Protein AF-A0A1G8RR97-F1 (afdb_monomer)

Solvent-accessible surface area (backbone atoms only — not comparable to full-atom values): 6144 Å² total; per-residue (Å²): 139,87,86,83,88,81,84,80,76,84,77,77,82,75,54,69,68,61,60,52,22,52,53,23,40,50,41,17,15,42,26,40,21,46,17,56,51,31,71,76,42,80,93,60,84,76,55,36,67,58,25,41,52,54,12,49,61,24,53,74,59,35,85,70,87,50,68,68,61,33,54,53,45,19,54,56,32,37,55,39,49,51,31,38,74,73,63,37,62,69,34,40,59,50,51,51,54,50,49,55,51,44,55,50,66,72,66,75,117

Secondary structure (DSSP, 8-state):
---------------HHHHHHHHHHHHHHHHHHHHHHHHTSTTSSS-HHHHHHHHHHHHTT-SS--HHHHHHHHHHHHHHHHHHHTT-HHHHHHHHHHHHHHHHHHH--

Organism: NCBI:txid555512

Foldseek 3Di:
DDDDDDPPDPPDCPDPLVVLLLLLLLQLLLLQLLLVVCVVPPDDDDHSVVSNVRSVVSVVSRPDDDVVVSVVSNVVNNVLVVCVVVVNPVSVVVSVVSVVSSVVSVPPD

pLDDT: mean 85.53, std 16.79, range [36.84, 98.5]

Structure (mmCIF, N/CA/C/O backbone):
data_AF-A0A1G8RR97-F1
#
_entry.id   AF-A0A1G8RR97-F1
#
loop_
_atom_site.group_PDB
_atom_site.id
_atom_site.type_symbol
_atom_site.label_atom_id
_atom_site.label_alt_id
_atom_site.label_comp_id
_atom_site.label_asym_id
_atom_site.label_entity_id
_atom_site.label_seq_id
_atom_site.pdbx_PDB_ins_code
_atom_site.Cartn_x
_atom_site.Cartn_y
_atom_site.Cartn_z
_atom_site.occupancy
_atom_site.B_iso_or_equiv
_atom_site.auth_seq_id
_atom_site.auth_comp_id
_atom_site.auth_asym_id
_atom_site.auth_atom_id
_atom_site.pdbx_PDB_model_num
ATOM 1 N N . MET A 1 1 ? 7.416 -28.416 53.823 1.00 36.84 1 MET A N 1
ATOM 2 C CA . MET A 1 1 ? 6.525 -28.393 52.641 1.00 36.84 1 MET A CA 1
ATOM 3 C C . MET A 1 1 ? 6.482 -26.958 52.132 1.00 36.84 1 MET A C 1
ATOM 5 O O . MET A 1 1 ? 6.274 -26.069 52.946 1.00 36.84 1 MET A O 1
ATOM 9 N N . LYS A 1 2 ? 6.823 -26.714 50.862 1.00 47.91 2 LYS A N 1
ATOM 10 C CA . LYS A 1 2 ? 7.075 -25.381 50.280 1.00 47.91 2 LYS A CA 1
ATOM 11 C C . LYS A 1 2 ? 6.370 -25.300 48.916 1.00 47.91 2 LYS A C 1
ATOM 13 O O . LYS A 1 2 ? 6.598 -26.180 48.093 1.00 47.91 2 LYS A O 1
ATOM 18 N N . GLY A 1 3 ? 5.577 -24.244 48.705 1.00 47.84 3 GLY A N 1
ATOM 19 C CA . GLY A 1 3 ? 4.908 -23.864 47.444 1.00 47.84 3 GLY A CA 1
ATOM 20 C C . GLY A 1 3 ? 3.379 -24.030 47.480 1.00 47.84 3 GLY A C 1
ATOM 21 O O . GLY A 1 3 ? 2.917 -24.856 48.267 1.00 47.84 3 GLY A O 1
ATOM 22 N N . PRO A 1 4 ? 2.585 -23.308 46.652 1.00 54.22 4 PRO A N 1
ATOM 23 C CA . PRO A 1 4 ? 2.897 -22.326 45.588 1.00 54.22 4 PRO A CA 1
ATOM 24 C C . PRO A 1 4 ? 2.364 -20.905 45.950 1.00 54.22 4 PRO A 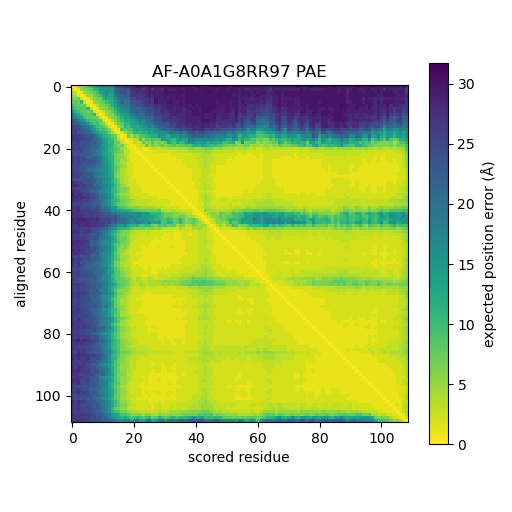C 1
ATOM 26 O O . PRO A 1 4 ? 1.661 -20.742 46.936 1.00 54.22 4 PRO A O 1
ATOM 29 N N . GLY A 1 5 ? 2.734 -19.783 45.327 1.00 53.34 5 GLY A N 1
ATOM 30 C CA . GLY A 1 5 ? 2.743 -19.480 43.896 1.00 53.34 5 GLY A CA 1
ATOM 31 C C . GLY A 1 5 ? 1.426 -18.782 43.527 1.00 53.34 5 GLY A C 1
ATOM 32 O O . GLY A 1 5 ? 0.409 -19.444 43.363 1.00 53.34 5 GLY A O 1
ATOM 33 N N . LEU A 1 6 ? 1.441 -17.450 43.415 1.00 51.12 6 LEU A N 1
ATOM 34 C CA . LEU A 1 6 ? 0.303 -16.670 42.918 1.00 51.12 6 LEU A CA 1
ATOM 35 C C . LEU A 1 6 ? 0.820 -15.500 42.070 1.00 51.12 6 LEU A C 1
ATOM 37 O O . LEU A 1 6 ? 0.799 -14.337 42.458 1.00 51.12 6 LEU A O 1
ATOM 41 N N . CYS A 1 7 ? 1.335 -15.844 40.888 1.00 53.59 7 CYS A N 1
ATOM 42 C CA . CYS A 1 7 ? 1.435 -14.917 39.767 1.00 53.59 7 CYS A CA 1
ATOM 43 C C . CYS A 1 7 ? 0.025 -14.742 39.196 1.00 53.59 7 CYS A C 1
ATOM 45 O O . CYS A 1 7 ? -0.402 -15.509 38.334 1.00 53.59 7 CYS A O 1
ATOM 47 N N . LEU A 1 8 ? -0.721 -13.766 39.716 1.00 56.34 8 LEU A N 1
ATOM 48 C CA . LEU A 1 8 ? -2.003 -13.377 39.143 1.00 56.34 8 LEU A CA 1
ATOM 49 C C . LEU A 1 8 ? -1.721 -12.599 37.847 1.00 56.34 8 LEU A C 1
ATOM 51 O O . LEU A 1 8 ? -1.354 -11.426 37.868 1.00 56.34 8 LEU A O 1
ATOM 55 N N . GLY A 1 9 ? -1.796 -13.310 36.723 1.00 52.28 9 GLY A N 1
ATOM 56 C CA . GLY A 1 9 ? -1.601 -12.766 35.387 1.00 52.28 9 GLY A CA 1
ATOM 57 C C . GLY A 1 9 ? -2.718 -11.797 35.009 1.00 52.28 9 GLY A C 1
ATOM 58 O O . GLY A 1 9 ? -3.873 -12.190 34.863 1.00 52.28 9 GLY A O 1
ATOM 59 N N . LEU A 1 10 ? -2.351 -10.535 34.797 1.00 53.22 10 LEU A N 1
ATOM 60 C CA . LEU A 1 10 ? -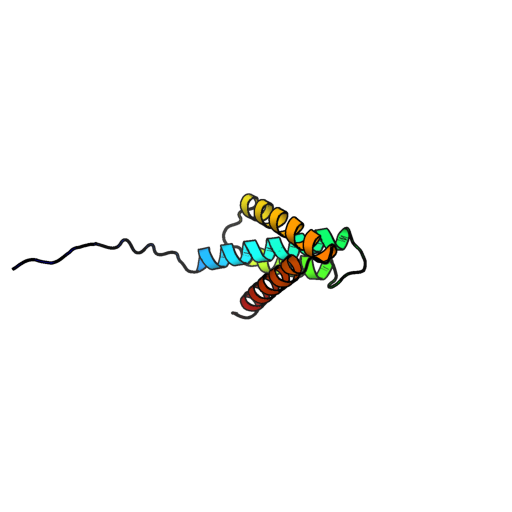3.120 -9.593 33.991 1.00 53.22 10 LEU A CA 1
ATOM 61 C C . LEU A 1 10 ? -2.998 -10.015 32.520 1.00 53.22 10 LEU A C 1
ATOM 63 O O . LEU A 1 10 ? -2.078 -9.605 31.816 1.00 53.22 10 LEU A O 1
ATOM 67 N N . LEU A 1 11 ? -3.910 -10.868 32.059 1.00 54.38 11 LEU A N 1
ATOM 68 C CA . LEU A 1 11 ? -4.123 -11.091 30.632 1.00 54.38 11 LEU A CA 1
ATOM 69 C C . LEU A 1 11 ? -4.873 -9.874 30.081 1.00 54.38 11 LEU A C 1
ATOM 71 O O . LEU A 1 11 ? -6.079 -9.732 30.276 1.00 54.38 11 LEU A O 1
ATOM 75 N N . LEU A 1 12 ? -4.132 -8.969 29.436 1.00 51.38 12 LEU A N 1
ATOM 76 C CA . LEU A 1 12 ? -4.699 -7.876 28.657 1.00 51.38 12 LEU A CA 1
ATOM 77 C C . LEU A 1 12 ? -5.600 -8.457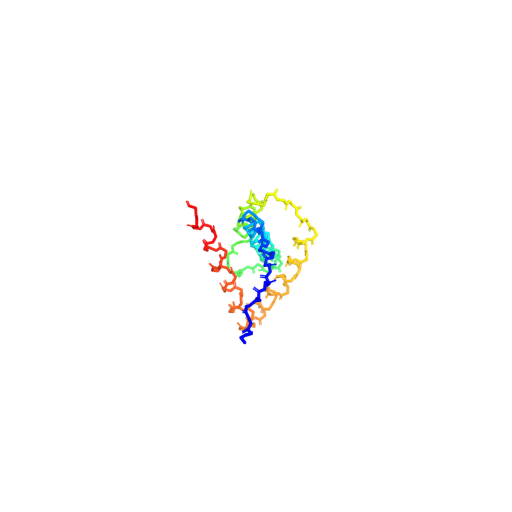 27.562 1.00 51.38 12 LEU A C 1
ATOM 79 O O . LEU A 1 12 ? -5.130 -9.132 26.646 1.00 51.38 12 LEU A O 1
ATOM 83 N N . ALA A 1 13 ? -6.890 -8.146 27.641 1.00 48.84 13 ALA A N 1
ATOM 84 C CA . ALA A 1 13 ? -7.838 -8.336 26.558 1.00 48.84 13 ALA A CA 1
ATOM 85 C C . ALA A 1 13 ? -7.534 -7.327 25.436 1.00 48.84 13 ALA A C 1
ATOM 87 O O . ALA A 1 13 ? -8.163 -6.275 25.336 1.00 48.84 13 ALA A O 1
ATOM 88 N N . ALA A 1 14 ? -6.541 -7.626 24.598 1.00 51.84 14 ALA A N 1
ATOM 89 C CA . ALA A 1 14 ? -6.436 -7.009 23.284 1.00 51.84 14 ALA A CA 1
ATOM 90 C C . ALA A 1 14 ? -7.594 -7.560 22.439 1.00 51.84 14 ALA A C 1
ATOM 92 O O . ALA A 1 14 ? -7.558 -8.703 21.989 1.00 51.84 14 ALA A O 1
ATOM 93 N N . GLY A 1 15 ? -8.673 -6.785 22.316 1.00 49.41 15 GLY A N 1
ATOM 94 C CA . GLY A 1 15 ? -9.813 -7.165 21.487 1.00 49.41 15 GLY A CA 1
ATOM 95 C C . GLY A 1 15 ? -9.397 -7.328 20.016 1.00 49.41 15 GLY A C 1
ATOM 96 O O . GLY A 1 15 ? -8.528 -6.583 19.555 1.00 49.41 15 GLY A O 1
ATOM 97 N N . PRO A 1 16 ? -10.022 -8.256 19.266 1.00 58.69 16 PRO A N 1
ATOM 98 C CA . PRO A 1 16 ? -9.666 -8.544 17.872 1.00 58.69 16 PRO A CA 1
ATOM 99 C C . PRO A 1 16 ? -9.693 -7.297 16.969 1.00 58.69 16 PRO A C 1
ATOM 101 O O . PRO A 1 16 ? -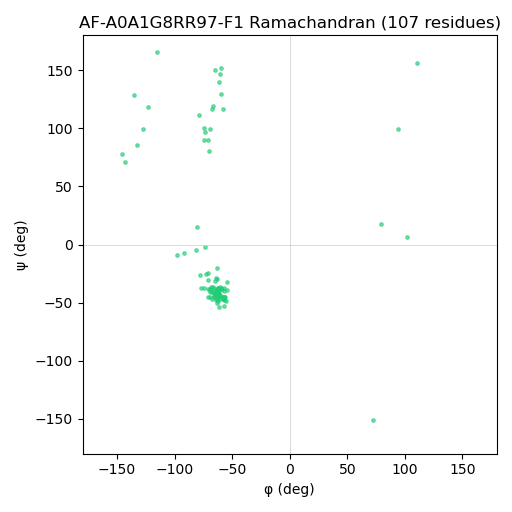8.822 -7.132 16.123 1.00 58.69 16 PRO A O 1
ATO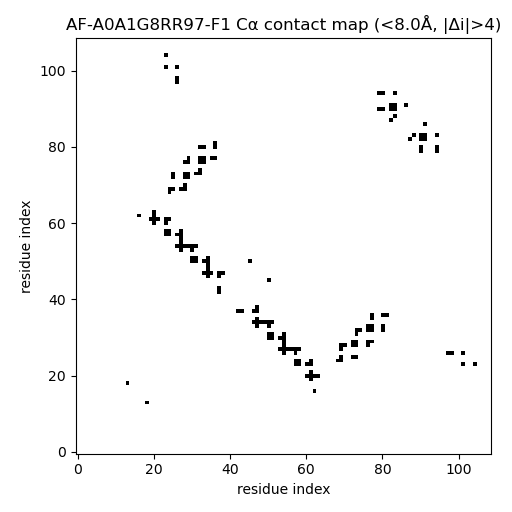M 104 N N . GLY A 1 17 ? -10.586 -6.336 17.239 1.00 59.62 17 GLY A N 1
ATOM 105 C CA . GLY A 1 17 ? -10.729 -5.132 16.411 1.00 59.62 17 GLY A CA 1
ATOM 106 C C . GLY A 1 17 ? -9.506 -4.206 16.358 1.00 59.62 17 GLY A C 1
ATOM 107 O O . GLY A 1 17 ? -9.283 -3.555 15.342 1.00 59.62 17 GLY A O 1
ATOM 108 N N . ALA A 1 18 ? -8.676 -4.148 17.406 1.00 61.81 18 ALA A N 1
ATOM 109 C CA . ALA A 1 18 ? -7.489 -3.283 17.392 1.00 61.81 18 ALA A CA 1
ATOM 110 C C . ALA A 1 18 ? -6.343 -3.884 16.560 1.00 61.81 18 ALA A C 1
ATOM 112 O O . ALA A 1 18 ? -5.638 -3.157 15.863 1.00 61.81 18 ALA A O 1
ATOM 113 N N . ALA A 1 19 ? -6.179 -5.209 16.612 1.00 68.12 19 ALA A N 1
ATOM 114 C CA . ALA A 1 19 ? -5.175 -5.921 15.825 1.00 68.12 19 ALA A CA 1
ATOM 115 C C . ALA A 1 19 ? -5.521 -5.904 14.328 1.00 68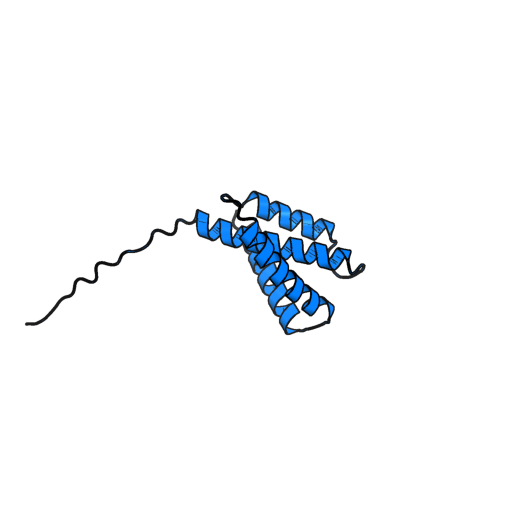.12 19 ALA A C 1
ATOM 117 O O . ALA A 1 19 ? -4.641 -5.687 13.494 1.00 68.12 19 ALA A O 1
ATOM 118 N N . ASP A 1 20 ? -6.806 -6.054 13.999 1.00 81.31 20 ASP A N 1
ATOM 119 C CA . ASP A 1 20 ? -7.286 -6.000 12.618 1.00 81.31 20 ASP A CA 1
ATOM 120 C C . ASP A 1 20 ? -7.177 -4.582 12.039 1.00 81.31 20 ASP A C 1
ATOM 122 O O . ASP A 1 20 ? -6.749 -4.410 10.896 1.00 81.31 20 ASP A O 1
ATOM 126 N N . SER A 1 21 ? -7.459 -3.549 12.845 1.00 86.12 21 SER A N 1
ATOM 127 C CA . SER A 1 21 ? -7.305 -2.150 12.427 1.00 86.12 21 SER A CA 1
ATOM 128 C C . SER A 1 21 ? -5.838 -1.757 12.196 1.00 86.12 21 SER A C 1
ATOM 130 O O . SER A 1 21 ? -5.558 -1.016 11.254 1.00 86.12 21 SER A O 1
ATOM 132 N N . ASP A 1 22 ? -4.891 -2.249 13.007 1.00 91.06 22 ASP A N 1
ATOM 133 C CA . ASP A 1 22 ? -3.452 -2.031 12.775 1.00 91.06 22 ASP A CA 1
ATOM 134 C C . ASP A 1 22 ? -2.988 -2.718 11.482 1.00 91.06 22 ASP A C 1
ATOM 136 O O . ASP A 1 22 ? -2.328 -2.110 10.636 1.00 91.06 22 ASP A O 1
ATOM 140 N N . ALA A 1 23 ? -3.401 -3.971 11.270 1.00 93.31 23 ALA A N 1
ATOM 141 C CA . ALA A 1 23 ? -3.077 -4.709 10.055 1.00 93.31 23 ALA A CA 1
ATOM 142 C C . ALA A 1 23 ? -3.644 -4.024 8.797 1.00 93.31 23 ALA A C 1
ATOM 144 O O . ALA A 1 23 ? -2.927 -3.877 7.800 1.00 93.31 23 ALA A O 1
ATOM 145 N N . ALA A 1 24 ? -4.891 -3.543 8.859 1.00 95.00 24 ALA A N 1
ATOM 146 C CA . ALA A 1 24 ? -5.516 -2.771 7.790 1.00 95.00 24 ALA A CA 1
ATOM 147 C C . ALA A 1 24 ? -4.761 -1.462 7.514 1.00 95.00 24 ALA A C 1
ATOM 149 O O . ALA A 1 24 ? -4.454 -1.169 6.358 1.00 95.00 24 ALA A O 1
ATOM 150 N N . LEU A 1 25 ? -4.366 -0.714 8.551 1.00 96.88 25 LEU A N 1
ATOM 151 C CA . LEU A 1 25 ? -3.580 0.515 8.401 1.00 96.88 25 LEU A CA 1
ATOM 152 C C . LEU A 1 25 ? -2.263 0.266 7.665 1.00 96.88 25 LEU A C 1
ATOM 154 O O . LEU A 1 25 ? -1.913 1.008 6.742 1.00 96.88 25 LEU A O 1
ATOM 158 N N . ARG A 1 26 ? -1.544 -0.797 8.031 1.00 97.25 26 ARG A N 1
ATOM 159 C CA . ARG A 1 26 ? -0.266 -1.147 7.396 1.00 97.25 26 ARG A CA 1
ATOM 160 C C . ARG A 1 26 ? -0.448 -1.557 5.937 1.00 97.25 26 ARG A C 1
ATOM 162 O O . ARG A 1 26 ? 0.338 -1.134 5.090 1.00 97.25 26 ARG A O 1
ATOM 169 N N . CYS A 1 27 ? -1.494 -2.318 5.617 1.00 98.00 27 CYS A N 1
ATOM 170 C CA . CYS A 1 27 ? -1.807 -2.680 4.234 1.00 98.00 27 CYS A CA 1
ATOM 171 C C . CYS A 1 27 ? -2.250 -1.474 3.395 1.00 98.00 27 CYS A C 1
ATOM 173 O O . CYS A 1 27 ? -1.772 -1.311 2.270 1.00 98.00 27 CYS A O 1
ATOM 175 N N . ALA A 1 28 ? -3.060 -0.573 3.958 1.00 98.06 28 ALA A N 1
ATOM 176 C CA . ALA A 1 28 ? -3.410 0.689 3.314 1.00 98.06 28 ALA A CA 1
ATOM 177 C C . ALA A 1 28 ? -2.154 1.519 2.998 1.00 98.06 28 ALA A C 1
ATOM 179 O O . ALA A 1 28 ? -1.973 2.004 1.879 1.00 98.06 28 ALA A O 1
ATOM 180 N N . ALA A 1 29 ? -1.245 1.649 3.967 1.00 98.50 29 ALA A N 1
ATOM 181 C CA . ALA A 1 29 ? 0.001 2.389 3.803 1.00 98.50 29 ALA A CA 1
ATOM 182 C C . ALA A 1 29 ? 0.930 1.756 2.751 1.00 98.50 29 ALA A C 1
ATOM 184 O O . ALA A 1 29 ? 1.533 2.474 1.947 1.00 98.50 29 ALA A O 1
ATOM 185 N N . PHE A 1 30 ? 1.026 0.423 2.720 1.00 98.38 30 PHE A N 1
ATOM 186 C CA . PHE A 1 30 ? 1.827 -0.324 1.748 1.00 98.38 30 PHE A CA 1
ATOM 187 C C . PHE A 1 30 ? 1.353 -0.101 0.309 1.00 98.38 30 PHE A C 1
ATOM 189 O O . PHE A 1 30 ? 2.168 0.203 -0.574 1.00 98.38 30 PHE A O 1
ATOM 196 N N . TRP A 1 31 ? 0.046 -0.225 0.069 1.00 97.81 31 TRP A N 1
ATOM 197 C CA . TRP A 1 31 ? -0.530 -0.050 -1.261 1.00 97.81 31 TRP A CA 1
ATOM 198 C C . TRP A 1 31 ? -0.499 1.414 -1.708 1.00 97.81 31 TRP A C 1
ATOM 200 O O . TRP A 1 31 ? -0.096 1.689 -2.841 1.00 97.81 31 TRP A O 1
ATOM 210 N N . GLN A 1 32 ? -0.747 2.364 -0.799 1.00 98.19 32 GLN A N 1
ATOM 211 C CA . GLN A 1 32 ? -0.602 3.791 -1.099 1.00 98.19 32 GLN A CA 1
ATOM 212 C C . GLN A 1 32 ? 0.841 4.153 -1.481 1.00 98.19 32 GLN A C 1
ATOM 214 O O . GLN A 1 32 ? 1.073 4.891 -2.442 1.00 98.19 32 GLN A O 1
ATOM 219 N N . ALA A 1 33 ? 1.831 3.625 -0.754 1.00 97.25 33 ALA A N 1
ATOM 220 C CA . ALA A 1 33 ? 3.238 3.817 -1.091 1.00 97.25 33 ALA A CA 1
ATOM 221 C C . ALA A 1 33 ? 3.586 3.213 -2.461 1.00 97.25 33 ALA A C 1
ATOM 223 O O . ALA A 1 33 ? 4.357 3.811 -3.216 1.00 97.25 33 ALA A O 1
ATOM 224 N N . SER A 1 34 ? 2.997 2.063 -2.811 1.00 95.62 34 SER A N 1
ATOM 225 C CA . SER A 1 34 ? 3.172 1.457 -4.135 1.00 95.62 34 SER A CA 1
ATOM 226 C C . SER A 1 34 ? 2.625 2.361 -5.240 1.00 95.62 34 SER A C 1
ATOM 228 O O . SER A 1 34 ? 3.331 2.622 -6.215 1.00 95.62 34 SER A O 1
ATOM 230 N N . ALA A 1 35 ? 1.415 2.901 -5.062 1.00 95.44 35 ALA A N 1
ATOM 231 C CA . ALA A 1 35 ? 0.807 3.837 -6.004 1.00 95.44 35 ALA A CA 1
ATOM 232 C C . ALA A 1 35 ? 1.693 5.067 -6.239 1.00 95.44 35 ALA A C 1
ATOM 234 O O . ALA A 1 35 ? 1.978 5.422 -7.383 1.00 95.44 35 ALA A O 1
ATOM 235 N N . ASP A 1 36 ? 2.195 5.680 -5.162 1.00 95.00 36 ASP A N 1
ATOM 236 C CA . ASP A 1 36 ? 3.068 6.852 -5.251 1.00 95.00 36 ASP A CA 1
ATOM 237 C C . ASP A 1 36 ? 4.327 6.596 -6.079 1.00 95.00 36 ASP A C 1
ATOM 239 O O . ASP A 1 36 ? 4.717 7.422 -6.906 1.00 95.00 36 ASP A O 1
ATOM 243 N N . ILE A 1 37 ? 4.967 5.451 -5.843 1.00 93.06 37 ILE A N 1
ATOM 244 C CA . ILE A 1 37 ? 6.193 5.070 -6.535 1.00 93.06 37 ILE A CA 1
ATOM 245 C C . ILE A 1 37 ? 5.913 4.767 -8.009 1.00 93.06 37 ILE A C 1
ATOM 247 O O . ILE A 1 37 ? 6.665 5.207 -8.875 1.00 93.06 37 ILE A O 1
ATOM 251 N N . ARG A 1 38 ? 4.802 4.092 -8.315 1.00 89.69 38 ARG A N 1
ATOM 252 C CA . ARG A 1 38 ? 4.400 3.761 -9.691 1.00 89.69 38 ARG A CA 1
ATOM 253 C C . ARG A 1 38 ? 4.008 4.998 -10.501 1.00 89.69 38 ARG A C 1
ATOM 255 O O . ARG A 1 38 ? 4.356 5.071 -11.675 1.00 89.69 38 ARG A O 1
ATOM 262 N N . ARG A 1 39 ? 3.364 6.005 -9.890 1.00 91.25 39 ARG A N 1
ATOM 263 C CA . ARG A 1 39 ? 3.117 7.307 -10.552 1.00 91.25 39 ARG A CA 1
ATOM 264 C C . ARG A 1 39 ? 4.424 7.990 -10.955 1.00 91.25 39 ARG A C 1
ATOM 266 O O . ARG A 1 39 ? 4.505 8.574 -12.029 1.00 91.25 39 ARG A O 1
ATOM 273 N N . ALA A 1 40 ? 5.449 7.889 -10.110 1.00 88.31 40 ALA A N 1
ATOM 274 C CA . ALA A 1 40 ? 6.774 8.441 -10.379 1.00 88.31 40 ALA A CA 1
ATOM 275 C C . ALA A 1 40 ? 7.647 7.551 -11.291 1.00 88.31 40 ALA A C 1
ATOM 277 O O . ALA A 1 40 ? 8.769 7.931 -11.619 1.00 88.31 40 ALA A O 1
ATOM 278 N N . SER A 1 41 ? 7.188 6.356 -11.677 1.00 83.81 41 SER A N 1
ATOM 279 C CA . SER A 1 41 ? 7.946 5.392 -12.490 1.00 83.81 41 SER A CA 1
ATOM 280 C C . SER A 1 41 ? 7.017 4.602 -13.426 1.00 83.81 41 SER A C 1
ATOM 282 O O . SER A 1 41 ? 6.681 3.449 -13.138 1.00 83.81 41 SER A O 1
ATOM 284 N N . PRO A 1 42 ? 6.582 5.213 -14.546 1.00 75.12 42 PRO A N 1
ATOM 285 C CA . PRO A 1 42 ? 5.666 4.581 -15.494 1.00 75.12 42 PRO A CA 1
ATOM 286 C C . PRO A 1 42 ? 6.258 3.303 -16.113 1.00 75.12 42 PRO A C 1
ATOM 288 O O . PRO A 1 42 ? 7.433 3.275 -16.473 1.00 75.12 42 PRO A O 1
ATOM 291 N N . GLY A 1 43 ? 5.434 2.261 -16.284 1.00 70.25 43 GLY A N 1
ATOM 292 C CA . GLY A 1 43 ? 5.794 1.047 -17.038 1.00 70.25 43 GLY A CA 1
ATOM 293 C C . GLY A 1 43 ? 6.176 -0.194 -16.217 1.00 70.25 43 GLY A C 1
ATOM 294 O O . GLY A 1 43 ? 6.577 -1.194 -16.807 1.00 70.25 43 GLY A O 1
ATOM 295 N N . TYR A 1 44 ? 6.038 -0.179 -14.886 1.00 66.25 44 TYR A N 1
ATOM 296 C CA . TYR A 1 44 ? 6.408 -1.315 -14.028 1.00 66.25 44 TYR A CA 1
ATOM 297 C C . TYR A 1 44 ? 5.237 -1.820 -13.169 1.00 66.25 44 TYR A C 1
ATOM 299 O O . TYR A 1 44 ? 4.773 -1.099 -12.292 1.00 66.25 44 TYR A O 1
ATOM 307 N N . GLY A 1 45 ? 4.817 -3.083 -13.348 1.00 70.62 45 GLY A N 1
ATOM 308 C CA . GLY A 1 45 ? 3.860 -3.826 -12.499 1.00 70.62 45 GLY A CA 1
ATOM 309 C C . GLY A 1 45 ? 2.379 -3.404 -12.604 1.00 70.62 45 GLY A C 1
ATOM 310 O O . GLY A 1 45 ? 1.942 -2.954 -13.657 1.00 70.62 45 GLY A O 1
ATOM 311 N N . ILE A 1 46 ? 1.597 -3.576 -11.522 1.00 77.56 46 ILE A N 1
ATOM 312 C CA . ILE A 1 46 ? 0.192 -3.126 -11.434 1.00 77.56 46 ILE A CA 1
ATOM 313 C C . ILE A 1 46 ? 0.056 -1.608 -11.626 1.00 77.56 46 ILE A C 1
ATOM 315 O O . ILE A 1 46 ? 0.976 -0.847 -11.308 1.00 77.56 46 ILE A O 1
ATOM 319 N N . SER A 1 47 ? -1.096 -1.165 -12.135 1.00 88.94 47 SER A N 1
ATOM 320 C CA . SER A 1 47 ? -1.353 0.261 -12.346 1.00 88.94 47 SER A CA 1
ATOM 321 C C . SER A 1 47 ? -1.392 1.025 -11.009 1.00 88.94 47 SER A C 1
ATOM 323 O O . SER A 1 47 ? -1.804 0.446 -9.998 1.00 88.94 47 SER A O 1
ATOM 325 N N . PRO A 1 48 ? -1.014 2.319 -10.974 1.00 92.06 48 PRO A N 1
ATOM 326 C CA . PRO A 1 48 ? -1.179 3.138 -9.775 1.00 92.06 48 PRO A CA 1
ATOM 327 C C . PRO A 1 48 ? -2.619 3.144 -9.250 1.00 92.06 48 PRO A C 1
ATOM 329 O O . PRO A 1 48 ? -2.816 3.024 -8.047 1.00 92.06 48 PRO A O 1
ATOM 332 N N . ALA A 1 49 ? -3.605 3.182 -10.153 1.00 93.75 49 ALA A N 1
ATOM 333 C CA . ALA A 1 49 ? -5.025 3.153 -9.808 1.00 93.75 49 ALA A CA 1
ATOM 334 C C . ALA A 1 49 ? -5.424 1.852 -9.091 1.00 93.75 49 ALA A C 1
ATOM 336 O O . ALA A 1 49 ? -6.193 1.874 -8.138 1.00 93.75 49 ALA A O 1
ATOM 337 N N . THR A 1 50 ? -4.857 0.712 -9.497 1.00 93.44 50 THR A N 1
ATOM 338 C CA . THR A 1 50 ? -5.077 -0.567 -8.804 1.00 93.44 50 THR A CA 1
ATOM 339 C C . THR A 1 50 ? -4.507 -0.538 -7.386 1.00 93.44 50 THR A C 1
ATOM 341 O O . THR A 1 50 ? -5.144 -1.021 -6.458 1.00 93.44 50 THR A O 1
ATOM 344 N N . SER A 1 51 ? -3.311 0.030 -7.199 1.00 95.06 51 SER A N 1
ATOM 345 C CA . SER A 1 51 ? -2.725 0.186 -5.862 1.00 95.06 51 SER A CA 1
ATOM 346 C C . SER A 1 51 ? -3.516 1.160 -4.982 1.00 95.06 51 SER A C 1
ATOM 348 O O . SER A 1 51 ? -3.634 0.924 -3.788 1.00 95.06 51 SER A O 1
ATOM 350 N N . GLU A 1 52 ? -4.068 2.232 -5.549 1.00 96.75 52 GLU A N 1
ATOM 351 C CA . GLU A 1 52 ? -4.943 3.164 -4.823 1.00 96.75 52 GLU A CA 1
ATOM 352 C C . GLU A 1 52 ? -6.230 2.483 -4.365 1.00 96.75 52 GLU A C 1
ATOM 354 O O . GLU A 1 52 ? -6.551 2.552 -3.185 1.00 96.75 52 GLU A O 1
ATOM 359 N N . ALA A 1 53 ? -6.897 1.739 -5.252 1.00 96.50 53 ALA A N 1
ATOM 360 C CA . ALA A 1 53 ? -8.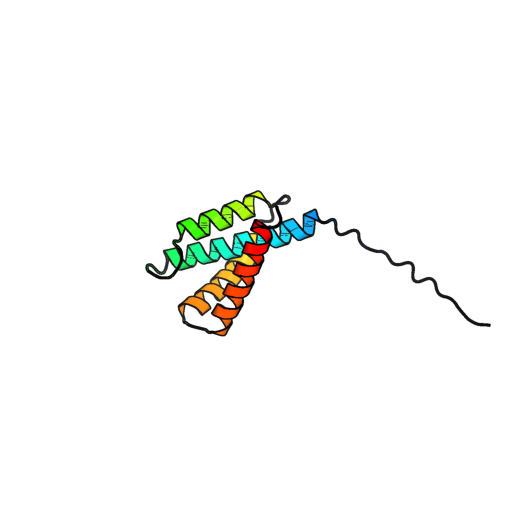114 1.010 -4.902 1.00 96.50 53 ALA A CA 1
ATOM 361 C C . ALA A 1 53 ? -7.885 0.032 -3.735 1.00 96.50 53 ALA A C 1
ATOM 363 O O . ALA A 1 53 ? -8.640 0.033 -2.769 1.00 96.50 53 ALA A O 1
ATOM 364 N N . LEU A 1 54 ? -6.786 -0.731 -3.767 1.00 96.00 54 LEU A N 1
ATOM 365 C CA . LEU A 1 54 ? -6.419 -1.615 -2.656 1.00 96.00 54 LEU A CA 1
ATOM 366 C C . LEU A 1 54 ? -6.144 -0.834 -1.365 1.00 96.00 54 LEU A C 1
ATOM 368 O O . LEU A 1 54 ? -6.502 -1.289 -0.282 1.00 96.00 54 LEU A O 1
ATOM 372 N N . ALA A 1 55 ? -5.498 0.332 -1.452 1.00 97.19 55 ALA A N 1
ATOM 373 C CA . ALA A 1 55 ? -5.267 1.167 -0.280 1.00 97.19 55 ALA A CA 1
ATOM 374 C C . ALA A 1 55 ? -6.590 1.649 0.334 1.00 97.19 55 ALA A C 1
ATOM 376 O O . ALA A 1 55 ? -6.749 1.577 1.554 1.00 97.19 55 ALA A O 1
ATOM 377 N N . ASP A 1 56 ? -7.532 2.087 -0.500 1.00 96.50 56 ASP A N 1
ATOM 378 C CA . ASP A 1 56 ? -8.853 2.554 -0.083 1.00 96.50 56 ASP A CA 1
ATOM 379 C C . ASP A 1 56 ? -9.689 1.429 0.547 1.00 96.50 56 ASP A C 1
ATOM 381 O O . ASP A 1 56 ? -10.275 1.640 1.613 1.00 96.50 56 ASP A O 1
ATOM 385 N N . ASP A 1 57 ? -9.654 0.217 -0.020 1.00 95.44 57 ASP A N 1
ATOM 386 C CA . ASP A 1 57 ? -10.321 -0.967 0.542 1.00 95.44 57 ASP A CA 1
ATOM 387 C C . ASP A 1 57 ? -9.848 -1.266 1.971 1.00 95.44 57 ASP A C 1
ATOM 389 O O . ASP A 1 57 ? -10.648 -1.600 2.848 1.00 95.44 57 ASP A O 1
ATOM 393 N N . PHE A 1 58 ? -8.549 -1.112 2.244 1.00 96.00 58 PHE A N 1
ATOM 394 C CA . PHE A 1 58 ? -8.023 -1.258 3.599 1.00 96.00 58 PHE A CA 1
ATOM 395 C C . PHE A 1 58 ? -8.352 -0.064 4.494 1.00 96.00 58 PHE A C 1
ATOM 397 O O . PHE A 1 58 ? -8.658 -0.272 5.667 1.00 96.00 58 PHE A O 1
ATOM 404 N N . ARG A 1 59 ? -8.334 1.175 3.979 1.00 94.56 59 ARG A N 1
ATOM 405 C CA . ARG A 1 59 ? -8.727 2.360 4.765 1.00 94.56 59 ARG A CA 1
ATOM 406 C C . ARG A 1 59 ? -10.168 2.256 5.259 1.00 94.56 59 ARG A C 1
ATOM 408 O O . ARG A 1 59 ? -10.430 2.643 6.393 1.00 94.56 59 ARG A O 1
ATOM 415 N N . ALA A 1 60 ? -11.071 1.694 4.457 1.00 93.12 60 ALA A N 1
ATOM 416 C CA . ALA A 1 60 ? -12.467 1.477 4.837 1.00 93.12 60 ALA A CA 1
ATOM 417 C C . ALA A 1 60 ? -12.643 0.504 6.023 1.00 93.12 60 ALA A C 1
ATOM 419 O O . ALA A 1 60 ? -13.671 0.538 6.694 1.00 93.12 60 ALA A O 1
ATOM 420 N N . ARG A 1 61 ? -11.638 -0.336 6.306 1.00 89.94 61 ARG A N 1
ATOM 421 C CA . ARG A 1 61 ? -11.641 -1.324 7.402 1.00 89.94 61 ARG A CA 1
ATOM 422 C C . ARG A 1 61 ? -11.048 -0.783 8.707 1.00 89.94 61 ARG A C 1
ATOM 424 O O . ARG A 1 61 ? -11.102 -1.457 9.732 1.00 89.94 61 ARG A O 1
ATOM 431 N N . ILE A 1 62 ? -10.466 0.416 8.687 1.00 91.25 62 ILE A N 1
ATOM 432 C CA . ILE A 1 62 ? -9.858 1.043 9.863 1.00 91.25 62 ILE A CA 1
ATOM 433 C C . ILE A 1 62 ? -10.973 1.634 10.731 1.00 91.25 62 ILE A C 1
ATOM 435 O O . ILE A 1 62 ? -11.602 2.623 10.363 1.00 91.25 62 ILE A O 1
ATOM 439 N N . THR A 1 63 ? -11.201 1.055 11.909 1.00 87.38 63 THR A N 1
ATOM 440 C CA . THR A 1 63 ? -12.232 1.541 12.845 1.00 87.38 63 THR A CA 1
ATOM 441 C C . THR A 1 63 ? -11.785 2.773 13.624 1.00 87.38 63 THR A C 1
ATOM 443 O O . THR A 1 63 ? -12.615 3.569 14.057 1.00 87.38 63 THR A O 1
ATOM 446 N N . THR A 1 64 ? -10.472 2.934 13.800 1.00 86.06 64 THR A N 1
ATOM 447 C CA . THR A 1 64 ? -9.869 4.054 14.526 1.00 86.06 64 THR A CA 1
ATOM 448 C C . THR A 1 64 ? -8.807 4.698 13.642 1.00 86.06 64 THR A C 1
ATOM 450 O O . THR A 1 64 ? -7.699 4.167 13.546 1.00 86.06 64 THR A O 1
ATOM 453 N N . PRO A 1 65 ? -9.123 5.814 12.963 1.00 86.56 65 PRO A N 1
ATOM 454 C CA . PRO A 1 65 ? -8.160 6.499 12.114 1.00 86.56 65 PRO A CA 1
ATOM 455 C C . PRO A 1 65 ? -6.930 6.957 12.906 1.00 86.56 65 PRO A C 1
ATOM 457 O O . PRO A 1 65 ? -7.057 7.625 13.931 1.00 86.56 65 PRO A O 1
ATOM 460 N N . ASP A 1 66 ? -5.743 6.634 12.398 1.00 93.56 66 ASP A N 1
ATOM 461 C CA . ASP A 1 66 ? -4.464 7.151 12.890 1.00 93.56 66 ASP A CA 1
ATOM 462 C C . ASP A 1 66 ? -3.623 7.617 11.695 1.00 93.56 66 ASP A C 1
ATOM 464 O O . ASP A 1 66 ? -2.805 6.885 11.130 1.00 93.56 66 ASP A O 1
ATOM 468 N N . ASP A 1 67 ? -3.858 8.861 11.275 1.00 94.56 67 ASP A N 1
ATOM 469 C CA . ASP A 1 67 ? -3.170 9.449 10.123 1.00 94.56 67 ASP A CA 1
ATOM 470 C C . ASP A 1 67 ? -1.658 9.587 10.356 1.00 94.56 67 ASP A C 1
ATOM 472 O O . ASP A 1 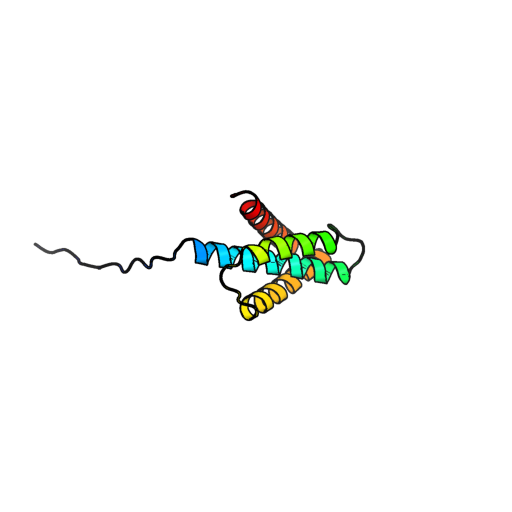67 ? -0.873 9.500 9.407 1.00 94.56 67 ASP A O 1
ATOM 476 N N . ALA A 1 68 ? -1.225 9.758 11.611 1.00 96.75 68 ALA A N 1
ATOM 477 C CA . ALA A 1 68 ? 0.189 9.848 11.951 1.00 96.75 68 ALA A CA 1
ATOM 478 C C . ALA A 1 68 ? 0.882 8.489 11.790 1.00 96.75 68 ALA A C 1
ATOM 480 O O . ALA A 1 68 ? 1.957 8.416 11.188 1.00 96.75 68 ALA A O 1
ATOM 481 N N . ALA A 1 69 ? 0.274 7.404 12.278 1.00 95.31 69 ALA A N 1
ATOM 482 C CA . ALA A 1 69 ? 0.776 6.053 12.045 1.00 95.31 69 ALA A CA 1
ATOM 483 C C . ALA A 1 69 ? 0.749 5.689 10.559 1.00 95.31 69 ALA A C 1
ATOM 485 O O . ALA A 1 69 ? 1.755 5.202 10.042 1.00 95.31 69 ALA A O 1
ATOM 486 N N . PHE A 1 70 ? -0.339 6.004 9.852 1.00 97.19 70 PHE A N 1
ATOM 487 C CA . PHE A 1 70 ? -0.438 5.782 8.410 1.00 97.19 70 PHE A CA 1
ATOM 488 C C . PHE A 1 70 ? 0.685 6.496 7.645 1.00 97.19 70 PHE A C 1
ATOM 490 O O . PHE A 1 70 ? 1.344 5.888 6.802 1.00 97.19 70 PHE A O 1
ATOM 497 N N . ALA A 1 71 ? 0.946 7.771 7.954 1.00 97.81 71 ALA A N 1
ATOM 498 C CA . ALA A 1 71 ? 2.012 8.538 7.313 1.00 97.81 71 ALA A CA 1
ATOM 499 C C . ALA A 1 71 ? 3.403 7.933 7.572 1.00 97.81 71 ALA A C 1
ATOM 501 O O . ALA A 1 71 ? 4.211 7.846 6.643 1.00 97.81 71 ALA A O 1
ATOM 502 N N . ARG A 1 72 ? 3.672 7.472 8.804 1.00 97.75 72 ARG A N 1
ATOM 503 C CA . ARG A 1 72 ? 4.934 6.796 9.154 1.00 97.75 72 ARG A CA 1
ATOM 504 C C . ARG A 1 72 ? 5.117 5.484 8.390 1.00 97.75 72 ARG A C 1
ATOM 506 O O . ARG A 1 72 ? 6.163 5.294 7.770 1.00 97.75 72 ARG A O 1
ATOM 513 N N . GLU A 1 73 ? 4.112 4.608 8.395 1.00 98.12 73 GLU A N 1
ATOM 514 C CA . GLU A 1 73 ? 4.169 3.330 7.670 1.00 98.12 73 GLU A CA 1
ATOM 515 C C . GLU A 1 73 ? 4.330 3.567 6.161 1.00 98.12 73 GLU A C 1
ATOM 517 O O . GLU A 1 73 ? 5.159 2.925 5.513 1.00 98.12 73 GLU A O 1
ATOM 522 N N . ARG A 1 74 ? 3.606 4.544 5.596 1.00 98.19 74 ARG A N 1
ATOM 523 C CA . ARG A 1 74 ? 3.685 4.887 4.169 1.00 98.19 74 ARG A CA 1
ATOM 524 C C . ARG A 1 74 ? 5.099 5.298 3.774 1.00 98.19 74 ARG A C 1
ATOM 526 O O . ARG A 1 74 ? 5.580 4.845 2.738 1.00 98.19 74 ARG A O 1
ATOM 533 N N . GLU A 1 75 ? 5.783 6.120 4.569 1.00 97.75 75 GLU A N 1
ATOM 534 C CA . GLU A 1 75 ? 7.170 6.501 4.268 1.00 97.75 75 GLU A CA 1
ATOM 535 C C . GLU A 1 75 ? 8.118 5.295 4.333 1.00 97.75 75 GLU A C 1
ATOM 537 O O . GLU A 1 75 ? 8.926 5.094 3.422 1.00 97.75 75 GLU A O 1
ATOM 542 N N . GLY A 1 76 ? 7.961 4.424 5.336 1.00 96.69 76 GLY A N 1
ATOM 543 C CA . GLY A 1 76 ? 8.711 3.166 5.416 1.00 96.69 76 GLY A CA 1
ATOM 544 C C . GLY A 1 76 ? 8.525 2.293 4.169 1.00 96.69 76 GLY A C 1
ATOM 545 O O . GLY A 1 76 ? 9.497 1.822 3.570 1.00 96.69 76 GLY A O 1
ATOM 546 N N . PHE A 1 77 ? 7.286 2.141 3.700 1.00 98.38 77 PHE A N 1
ATOM 547 C CA . PHE A 1 77 ? 6.998 1.371 2.491 1.00 98.38 77 PHE A CA 1
ATOM 548 C C . PHE A 1 77 ? 7.428 2.071 1.196 1.00 98.38 77 PHE A C 1
ATOM 550 O O . PHE A 1 77 ? 7.755 1.388 0.224 1.00 98.38 77 PHE A O 1
ATOM 557 N N . ARG A 1 78 ? 7.520 3.407 1.153 1.00 96.81 78 ARG A N 1
ATOM 558 C CA . ARG A 1 78 ? 8.123 4.112 0.004 1.00 96.81 78 ARG A CA 1
ATOM 559 C C . ARG A 1 78 ? 9.594 3.742 -0.149 1.00 96.81 78 ARG A C 1
ATOM 561 O O . ARG A 1 78 ? 10.049 3.532 -1.275 1.00 96.81 78 ARG A O 1
ATOM 568 N N . LEU A 1 79 ? 10.336 3.620 0.954 1.00 96.69 79 LEU A N 1
ATOM 569 C CA . LEU A 1 79 ? 11.726 3.150 0.922 1.00 96.69 79 LEU A CA 1
ATOM 570 C C . LEU A 1 79 ? 11.821 1.711 0.406 1.00 96.69 79 LEU A C 1
ATOM 572 O O . LEU A 1 79 ? 12.652 1.436 -0.464 1.00 96.69 79 LEU A O 1
ATOM 576 N N . LEU A 1 80 ? 10.928 0.832 0.868 1.00 97.50 80 LEU A N 1
ATOM 577 C CA . LEU A 1 80 ? 10.827 -0.547 0.386 1.00 97.50 80 LEU A CA 1
ATOM 578 C C . LEU A 1 80 ? 10.585 -0.607 -1.131 1.00 97.50 80 LEU A C 1
ATOM 580 O O . LEU A 1 80 ? 11.350 -1.238 -1.860 1.00 97.50 80 LEU A O 1
ATOM 584 N N . HIS A 1 81 ? 9.566 0.096 -1.633 1.00 95.44 81 HIS A N 1
ATOM 585 C CA . HIS A 1 81 ? 9.221 0.101 -3.061 1.00 95.44 81 HIS A CA 1
ATOM 586 C C . HIS A 1 81 ? 10.314 0.738 -3.934 1.00 95.44 81 HIS A C 1
ATOM 588 O O . HIS A 1 81 ? 10.545 0.289 -5.056 1.00 95.44 81 HIS A O 1
ATOM 594 N N . ARG A 1 82 ? 11.070 1.722 -3.425 1.00 94.44 82 ARG A N 1
ATOM 595 C CA . ARG A 1 82 ? 12.286 2.211 -4.109 1.00 94.44 82 ARG A CA 1
ATOM 596 C C . ARG A 1 82 ? 13.356 1.124 -4.227 1.00 94.44 82 ARG A C 1
ATOM 598 O O . ARG A 1 82 ? 14.047 1.066 -5.240 1.00 94.44 82 ARG A O 1
ATOM 605 N N . GLY A 1 83 ? 13.514 0.279 -3.208 1.00 95.38 83 GLY A N 1
ATOM 606 C CA . GLY A 1 83 ? 14.380 -0.902 -3.268 1.00 95.38 83 GLY A CA 1
ATOM 607 C C . GLY A 1 83 ? 13.940 -1.876 -4.362 1.00 95.38 83 GLY A C 1
ATOM 608 O O . GLY A 1 83 ? 14.752 -2.256 -5.206 1.00 95.38 83 GLY A O 1
ATOM 609 N N . VAL A 1 84 ? 12.638 -2.177 -4.423 1.00 94.44 84 VAL A N 1
ATOM 610 C CA . VAL A 1 84 ? 12.035 -3.023 -5.471 1.00 94.44 84 VAL A CA 1
ATOM 611 C C . VAL A 1 84 ? 12.345 -2.496 -6.874 1.00 94.44 84 VAL A C 1
ATOM 613 O O . VAL A 1 84 ? 12.809 -3.261 -7.725 1.00 94.44 84 VAL A O 1
ATOM 616 N N . LEU A 1 85 ? 12.142 -1.193 -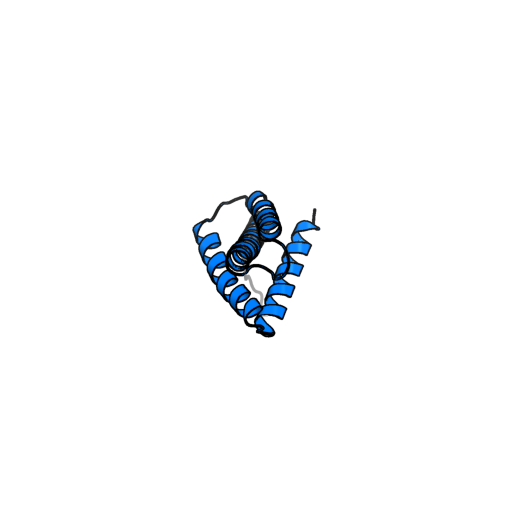7.106 1.00 91.38 85 LEU A N 1
ATOM 617 C CA . LEU A 1 85 ? 12.438 -0.551 -8.392 1.00 91.38 85 LEU A CA 1
ATOM 618 C C . LEU A 1 85 ? 13.920 -0.623 -8.767 1.00 91.38 85 LEU A C 1
ATOM 620 O O . LEU A 1 85 ? 14.248 -0.831 -9.931 1.00 91.38 85 LEU A O 1
ATOM 624 N N . ARG A 1 86 ? 14.822 -0.491 -7.789 1.00 93.12 86 ARG A N 1
ATOM 625 C CA . ARG A 1 86 ? 16.273 -0.628 -8.000 1.00 93.12 86 ARG A CA 1
ATOM 626 C C . ARG A 1 86 ? 16.730 -2.071 -8.214 1.00 93.12 86 ARG A C 1
ATOM 628 O O . ARG A 1 86 ? 17.911 -2.306 -8.438 1.00 93.12 86 ARG A O 1
ATOM 635 N N . GLY A 1 87 ? 15.810 -3.028 -8.154 1.00 92.81 87 GLY A N 1
ATOM 636 C CA . GLY A 1 87 ? 16.105 -4.438 -8.343 1.00 92.81 87 GLY A CA 1
ATOM 637 C C . GLY A 1 87 ? 16.705 -5.132 -7.130 1.00 92.81 87 GLY A C 1
ATOM 638 O O . GLY A 1 87 ? 17.239 -6.229 -7.278 1.00 92.81 87 GLY A O 1
ATOM 639 N N . ASP A 1 88 ? 16.585 -4.536 -5.942 1.00 96.94 88 ASP A N 1
ATOM 640 C CA . ASP A 1 88 ? 17.017 -5.182 -4.710 1.00 96.94 88 ASP A CA 1
ATOM 641 C C . ASP A 1 88 ? 16.146 -6.410 -4.406 1.00 96.94 88 ASP A C 1
ATOM 643 O O . ASP A 1 88 ? 14.928 -6.310 -4.215 1.00 96.94 88 ASP A O 1
ATOM 647 N N . ARG A 1 89 ? 16.784 -7.584 -4.355 1.00 97.69 89 ARG A N 1
ATOM 648 C CA . ARG A 1 89 ? 16.102 -8.863 -4.133 1.00 97.69 89 ARG A CA 1
ATOM 649 C C . ARG A 1 89 ? 15.456 -8.919 -2.753 1.00 97.69 89 ARG A C 1
ATOM 651 O O . ARG A 1 89 ? 14.329 -9.383 -2.639 1.00 97.69 89 ARG A O 1
ATOM 658 N N . GLN A 1 90 ? 16.127 -8.405 -1.724 1.00 97.88 90 GLN A N 1
ATOM 659 C CA . GLN A 1 90 ? 15.589 -8.442 -0.366 1.00 97.88 90 GLN A CA 1
ATOM 660 C C . GLN A 1 90 ? 14.312 -7.602 -0.249 1.00 97.88 90 GLN A C 1
ATOM 662 O O . GLN A 1 90 ? 13.330 -8.046 0.349 1.00 97.88 90 GLN A O 1
ATOM 667 N N . SER A 1 91 ? 14.303 -6.419 -0.863 1.00 97.19 91 SER A N 1
ATOM 668 C CA . SER A 1 91 ? 13.123 -5.560 -0.944 1.00 97.19 91 SER A CA 1
ATOM 669 C C . SER A 1 91 ? 11.980 -6.222 -1.709 1.00 97.19 91 SER A C 1
ATOM 671 O O . SER A 1 91 ? 10.836 -6.125 -1.273 1.00 97.19 91 SER A O 1
ATOM 673 N N . ARG A 1 92 ? 12.268 -6.920 -2.818 1.00 96.56 92 ARG A N 1
ATOM 674 C CA . ARG A 1 92 ? 11.257 -7.685 -3.573 1.00 96.56 92 ARG A CA 1
ATOM 675 C C . ARG A 1 92 ? 10.635 -8.781 -2.721 1.00 96.56 92 ARG A C 1
ATOM 677 O O . ARG A 1 92 ? 9.426 -8.760 -2.519 1.00 96.56 92 ARG A O 1
ATOM 684 N N . ASP A 1 93 ? 11.462 -9.639 -2.131 1.00 98.19 93 ASP A N 1
ATOM 685 C CA . ASP A 1 93 ? 10.994 -10.745 -1.295 1.00 98.19 93 ASP A CA 1
ATOM 686 C C . ASP A 1 93 ? 10.164 -10.230 -0.101 1.00 98.19 93 ASP A C 1
ATOM 688 O O . ASP A 1 93 ? 9.176 -10.842 0.307 1.00 98.19 93 ASP A O 1
ATOM 692 N N . LEU A 1 94 ? 10.559 -9.097 0.492 1.00 98.06 94 LEU A N 1
ATOM 693 C CA . LEU A 1 94 ? 9.807 -8.474 1.580 1.00 98.06 94 LEU A CA 1
ATOM 694 C C . LEU A 1 94 ? 8.474 -7.885 1.099 1.00 98.06 94 LEU A C 1
ATOM 696 O O . LEU A 1 94 ? 7.453 -8.114 1.748 1.00 98.06 94 LEU A O 1
ATOM 700 N N . ALA A 1 95 ? 8.464 -7.167 -0.025 1.00 96.69 95 ALA A N 1
ATOM 701 C CA . ALA A 1 95 ? 7.245 -6.605 -0.598 1.00 96.69 95 ALA A CA 1
ATOM 702 C C . ALA A 1 95 ? 6.240 -7.697 -0.995 1.00 96.69 95 ALA A C 1
ATOM 704 O O . ALA A 1 95 ? 5.053 -7.547 -0.722 1.00 96.69 95 ALA A O 1
ATOM 705 N N . GLU A 1 96 ? 6.703 -8.815 -1.558 1.00 96.56 96 GLU A N 1
ATOM 706 C CA . GLU A 1 96 ? 5.863 -9.966 -1.908 1.00 96.56 96 GLU A CA 1
ATOM 707 C C . GLU A 1 96 ? 5.221 -10.608 -0.675 1.00 96.56 96 GLU A C 1
ATOM 709 O O . GLU A 1 96 ? 4.021 -10.874 -0.671 1.00 96.56 96 GLU A O 1
ATOM 714 N N . ARG A 1 97 ? 5.979 -10.796 0.415 1.00 97.94 97 ARG A N 1
ATOM 715 C CA . ARG A 1 97 ? 5.418 -11.319 1.673 1.00 97.94 97 ARG A CA 1
ATOM 716 C C . ARG A 1 97 ? 4.372 -10.388 2.282 1.00 97.94 97 ARG A C 1
ATOM 718 O O . ARG A 1 97 ? 3.381 -10.866 2.830 1.00 97.94 97 ARG A O 1
ATOM 725 N N . ILE A 1 98 ? 4.593 -9.075 2.215 1.00 97.50 98 ILE A N 1
ATOM 726 C CA . ILE A 1 98 ? 3.624 -8.087 2.708 1.00 97.50 98 ILE A CA 1
ATOM 727 C C . ILE A 1 98 ? 2.366 -8.109 1.840 1.00 97.50 98 ILE A C 1
ATOM 729 O O . ILE A 1 98 ? 1.272 -8.202 2.388 1.00 97.50 98 ILE A O 1
ATOM 733 N N . ALA A 1 99 ? 2.516 -8.106 0.513 1.00 96.12 99 ALA A N 1
ATOM 734 C CA . ALA A 1 99 ? 1.392 -8.209 -0.412 1.00 96.12 99 ALA A CA 1
ATOM 735 C C . ALA A 1 99 ? 0.573 -9.484 -0.154 1.00 96.12 99 ALA A C 1
ATOM 737 O O . ALA A 1 99 ? -0.634 -9.398 0.035 1.00 96.12 99 ALA A O 1
ATOM 738 N N . ALA A 1 100 ? 1.228 -10.641 -0.008 1.00 96.12 100 ALA A N 1
ATOM 739 C CA . ALA A 1 100 ? 0.559 -11.904 0.307 1.00 96.12 100 ALA A CA 1
ATOM 740 C C . ALA A 1 100 ? -0.187 -11.870 1.654 1.00 96.12 100 ALA A C 1
ATOM 742 O O . ALA A 1 100 ? -1.265 -12.451 1.785 1.00 96.12 100 ALA A O 1
ATOM 743 N N . ARG A 1 101 ? 0.361 -11.176 2.661 1.00 95.25 101 ARG A N 1
ATOM 744 C CA . ARG A 1 101 ? -0.328 -10.965 3.940 1.00 95.25 101 ARG A CA 1
ATOM 745 C C . ARG A 1 101 ? -1.572 -10.097 3.768 1.00 95.25 101 ARG A C 1
ATOM 747 O O . ARG A 1 101 ? -2.610 -10.442 4.321 1.00 95.25 101 ARG A O 1
ATOM 754 N N . CYS A 1 102 ? -1.476 -9.011 3.006 1.00 95.50 102 CYS A N 1
ATOM 755 C CA . CYS A 1 102 ? -2.620 -8.155 2.707 1.00 95.50 102 CYS A CA 1
ATOM 756 C C . CYS A 1 102 ? -3.696 -8.924 1.926 1.00 95.50 102 CYS A C 1
ATOM 758 O O . CYS A 1 102 ? -4.855 -8.909 2.322 1.00 95.50 102 CYS A O 1
ATOM 760 N N . ASP A 1 103 ? -3.321 -9.702 0.912 1.00 92.50 103 ASP A N 1
ATOM 761 C CA . ASP A 1 103 ? -4.258 -10.569 0.189 1.00 92.50 103 ASP A CA 1
ATOM 762 C C . ASP A 1 103 ? -4.977 -11.557 1.120 1.00 92.50 103 ASP A C 1
ATOM 764 O O . ASP A 1 103 ? -6.156 -11.845 0.932 1.00 92.50 103 ASP A O 1
ATOM 768 N N . GLY A 1 104 ? -4.282 -12.082 2.135 1.00 91.25 104 GLY A N 1
ATOM 769 C CA . GLY A 1 104 ? -4.886 -12.934 3.159 1.00 91.25 104 GLY A CA 1
ATOM 770 C C . GLY A 1 104 ? -5.973 -12.222 3.969 1.00 91.25 104 GLY A C 1
ATOM 771 O O . GLY A 1 104 ? -7.001 -12.827 4.254 1.00 91.25 104 GLY A O 1
ATOM 772 N N . LEU A 1 105 ? -5.781 -10.938 4.282 1.00 90.06 105 LEU A N 1
ATOM 773 C CA . LEU A 1 105 ? -6.765 -10.120 5.003 1.00 90.06 105 LEU A CA 1
ATOM 774 C C . LEU A 1 105 ? -7.991 -9.781 4.147 1.00 90.06 105 LEU A C 1
ATOM 776 O O . LEU A 1 105 ? -9.085 -9.663 4.686 1.00 90.06 105 LEU A O 1
ATOM 780 N N . LEU A 1 106 ? -7.833 -9.661 2.825 1.00 86.62 106 LEU A N 1
ATOM 781 C CA . LEU A 1 106 ? -8.962 -9.461 1.906 1.00 86.62 106 LEU A CA 1
ATOM 782 C C . LEU A 1 106 ? -9.840 -10.715 1.759 1.00 86.62 106 LEU A C 1
ATOM 784 O O . LEU A 1 106 ? -11.001 -10.597 1.395 1.00 86.62 106 LEU A O 1
ATOM 788 N N . ARG A 1 107 ? -9.289 -11.913 2.007 1.00 79.62 107 ARG A N 1
ATOM 789 C CA . ARG A 1 107 ? -9.994 -13.203 1.859 1.00 79.62 107 ARG A CA 1
ATOM 790 C C . ARG A 1 107 ? -10.557 -13.769 3.162 1.00 79.62 107 ARG A C 1
ATOM 792 O O . ARG A 1 107 ? -11.222 -14.795 3.116 1.00 79.62 107 ARG A O 1
ATOM 799 N N . ALA A 1 108 ? -10.227 -13.182 4.310 1.00 69.25 108 ALA A N 1
ATOM 800 C CA . ALA A 1 108 ? -10.664 -13.663 5.623 1.00 69.25 108 ALA A CA 1
ATOM 801 C C . ALA A 1 108 ? -12.106 -13.235 5.985 1.00 69.25 108 ALA A C 1
ATOM 803 O O . ALA A 1 108 ? -12.497 -13.336 7.146 1.00 69.25 108 ALA A O 1
ATOM 804 N N . GLU A 1 109 ? -12.867 -12.770 4.993 1.00 53.19 109 GLU A N 1
ATOM 805 C CA . GLU A 1 109 ? -14.275 -12.354 5.050 1.00 53.19 109 GLU A CA 1
ATOM 806 C C . GLU A 1 109 ? -15.157 -13.385 4.332 1.00 53.19 109 GLU A C 1
ATOM 808 O O . GLU A 1 109 ? -16.286 -13.624 4.816 1.00 53.19 109 GLU A O 1
#

Sequence (109 aa):
MKGPGLCLGLLLAAGPGAADSDAALRCAAFWQASADIRRASPGYGISPATSEALADDFRARITTPDDAAFAREREGFRLLHRGVLRGDRQSRDLAERIAARCDGLLRAE

Mean predicted aligned error: 8.51 Å

Radius of gyration: 18.54 Å; Cα contacts (8 Å, |Δi|>4): 92; chains: 1; bounding box: 31×38×70 Å

Nearest PDB structures (foldseek):
  2nsg-assembly1_A  TM=3.203E-01  e=6.355E+00  Corynebacterium glutamicum